Protein AF-A0A9D4CVC7-F1 (afdb_monomer)

Radius of gyration: 19.78 Å; Cα contacts (8 Å, |Δi|>4): 33; chains: 1; bounding box: 45×34×51 Å

Foldseek 3Di:
DVQDDPVDHNVRPDQQLHQDDDVVVVVVVVVVLCVVQVDDDDDPVNSVVSVVVVVVCVVVQVVCVVVVNDDDDDDPVSVVVRVVVNVVSVCVVVVVPPPPDD

Organism: Dreissena polymorpha (NCBI:txid45954)

Structure (mmCIF, N/CA/C/O backbone):
data_AF-A0A9D4CVC7-F1
#
_entry.id   AF-A0A9D4CVC7-F1
#
loop_
_atom_site.group_PDB
_atom_site.id
_atom_site.type_symbol
_atom_site.label_atom_id
_atom_site.label_alt_id
_atom_site.label_comp_id
_atom_site.label_asym_id
_atom_site.label_entity_id
_atom_site.label_seq_id
_atom_site.pdbx_PDB_ins_code
_atom_site.Cartn_x
_atom_site.Cartn_y
_atom_site.Cartn_z
_atom_site.occupancy
_atom_site.B_iso_or_equiv
_atom_site.auth_seq_id
_atom_site.auth_comp_id
_atom_site.auth_asym_id
_atom_site.auth_atom_id
_atom_site.pdbx_PDB_model_num
ATOM 1 N N . MET A 1 1 ? -12.671 -17.951 23.760 1.00 56.41 1 MET A N 1
ATOM 2 C CA . MET A 1 1 ? -12.839 -17.177 22.506 1.00 56.41 1 MET A CA 1
ATOM 3 C C . MET A 1 1 ? -11.524 -17.253 21.736 1.00 56.41 1 MET A C 1
ATOM 5 O O . MET A 1 1 ? -10.492 -17.015 22.338 1.00 56.41 1 MET A O 1
ATOM 9 N N . TRP A 1 2 ? -11.517 -17.645 20.459 1.00 73.00 2 TRP A N 1
ATOM 10 C CA . TRP A 1 2 ? -10.280 -17.953 19.708 1.00 73.00 2 TRP A CA 1
ATOM 11 C C . TRP A 1 2 ? -9.415 -16.722 19.356 1.00 73.00 2 TRP A C 1
ATOM 13 O O . TRP A 1 2 ? -8.228 -16.860 19.091 1.00 73.00 2 TRP A O 1
ATOM 23 N N . LEU A 1 3 ? -10.000 -15.517 19.384 1.00 73.81 3 LEU A N 1
ATOM 24 C CA . LEU A 1 3 ? -9.307 -14.246 19.118 1.00 73.81 3 LEU A CA 1
ATOM 25 C C . LEU A 1 3 ? -8.463 -13.739 20.299 1.00 73.81 3 LEU A C 1
ATOM 27 O O . LEU A 1 3 ? -7.570 -12.922 20.101 1.00 73.81 3 LEU A O 1
ATOM 31 N N . THR A 1 4 ? -8.737 -14.199 21.521 1.00 73.00 4 THR A N 1
ATOM 32 C CA . THR A 1 4 ? -8.011 -13.796 22.732 1.00 73.00 4 THR A CA 1
ATOM 33 C C . THR A 1 4 ? -6.944 -14.843 23.046 1.00 73.00 4 THR A C 1
ATOM 35 O O . THR A 1 4 ? -7.195 -15.772 23.811 1.00 73.00 4 THR A O 1
ATOM 38 N N . ASN A 1 5 ? -5.777 -14.724 22.412 1.00 72.19 5 ASN A N 1
ATOM 39 C CA . ASN A 1 5 ? -4.609 -15.564 22.678 1.00 72.19 5 ASN A CA 1
ATOM 40 C C . ASN A 1 5 ? -3.554 -14.742 23.439 1.00 72.19 5 ASN A C 1
ATOM 42 O O . ASN A 1 5 ? -3.277 -13.605 23.069 1.00 72.19 5 ASN A O 1
ATOM 46 N N . ASN A 1 6 ? -2.980 -15.314 24.500 1.00 74.94 6 ASN A N 1
ATOM 47 C CA . ASN A 1 6 ? -1.944 -14.668 25.311 1.00 74.94 6 ASN A CA 1
ATOM 48 C C . ASN A 1 6 ? -0.538 -14.751 24.680 1.00 74.94 6 ASN A C 1
ATOM 50 O O . ASN A 1 6 ? 0.364 -14.019 25.067 1.00 74.94 6 ASN A O 1
ATOM 54 N N . VAL A 1 7 ? -0.342 -15.650 23.713 1.00 83.56 7 VAL A N 1
ATOM 55 C CA . VAL A 1 7 ? 0.942 -15.884 23.037 1.00 83.56 7 VAL A CA 1
ATOM 56 C C . VAL A 1 7 ? 1.123 -14.945 21.844 1.00 83.56 7 VAL A C 1
ATOM 58 O O . VAL A 1 7 ? 2.201 -14.387 21.654 1.00 83.56 7 VAL A O 1
ATOM 61 N N . TRP A 1 8 ? 0.070 -14.729 21.048 1.00 82.31 8 TRP A N 1
ATOM 62 C CA . TRP A 1 8 ? 0.116 -13.834 19.890 1.00 82.31 8 TRP A CA 1
ATOM 63 C C . TRP A 1 8 ? -1.039 -12.840 19.904 1.00 82.31 8 TRP A C 1
ATOM 65 O O . TRP A 1 8 ? -2.205 -13.214 19.745 1.00 82.31 8 TRP A O 1
ATOM 75 N N . ALA A 1 9 ? -0.695 -11.556 20.013 1.00 84.19 9 ALA A N 1
ATOM 76 C CA . ALA A 1 9 ? -1.644 -10.470 19.831 1.00 84.19 9 ALA A CA 1
ATOM 77 C C . ALA A 1 9 ? -2.277 -10.529 18.430 1.00 84.19 9 ALA A C 1
ATOM 79 O O . ALA A 1 9 ? -1.650 -10.958 17.461 1.00 84.19 9 ALA A O 1
ATOM 80 N N . VAL A 1 10 ? -3.527 -10.075 18.312 1.00 85.81 10 VAL A N 1
ATOM 81 C CA . VAL A 1 10 ? -4.303 -10.102 17.054 1.00 85.81 10 VAL A CA 1
ATOM 82 C C . VAL A 1 10 ? -3.596 -9.368 15.912 1.00 85.81 10 VAL A C 1
ATOM 84 O O . VAL A 1 10 ? -3.715 -9.750 14.751 1.00 85.81 10 VAL A O 1
ATOM 87 N N . GLU A 1 11 ? -2.805 -8.351 16.229 1.00 85.56 11 GLU A N 1
ATOM 88 C CA . GLU A 1 11 ? -1.969 -7.616 15.277 1.00 85.56 11 GLU A CA 1
ATOM 89 C C . GLU A 1 11 ? -0.834 -8.432 14.646 1.00 85.56 11 GLU A C 1
ATOM 91 O O . GLU A 1 11 ? -0.372 -8.077 13.564 1.00 85.56 11 GLU A O 1
ATOM 96 N N . ASN A 1 12 ? -0.424 -9.541 15.268 1.00 86.19 12 ASN A N 1
ATOM 97 C CA . ASN A 1 12 ? 0.686 -10.363 14.783 1.00 86.19 12 ASN A CA 1
ATOM 98 C C . ASN A 1 12 ? 0.269 -11.335 13.676 1.00 86.19 12 ASN A C 1
ATOM 100 O O . ASN A 1 12 ? 1.087 -11.698 12.837 1.00 86.19 12 ASN A O 1
ATOM 104 N N . TRP A 1 13 ? -0.991 -11.771 13.668 1.00 86.44 13 TRP A N 1
ATOM 105 C CA . TRP A 1 13 ? -1.481 -12.804 12.747 1.00 86.44 13 TRP A CA 1
ATOM 106 C C . TRP A 1 13 ? -2.665 -12.343 11.891 1.00 86.44 13 TRP A C 1
ATOM 108 O O . TRP A 1 13 ? -3.178 -13.106 11.075 1.00 86.44 13 TRP A O 1
ATOM 118 N N . SER A 1 14 ? -3.097 -11.088 12.038 1.00 88.12 14 SER A N 1
ATOM 119 C CA . SER A 1 14 ? -4.196 -10.519 11.260 1.00 88.12 14 SER A CA 1
ATOM 120 C C . SER A 1 14 ? -3.890 -9.109 10.750 1.00 88.12 14 SER A C 1
ATOM 122 O O . SER A 1 14 ? -2.928 -8.454 11.141 1.00 88.12 14 SER A O 1
ATOM 124 N N . VAL A 1 15 ? -4.762 -8.603 9.880 1.00 87.62 15 VAL A N 1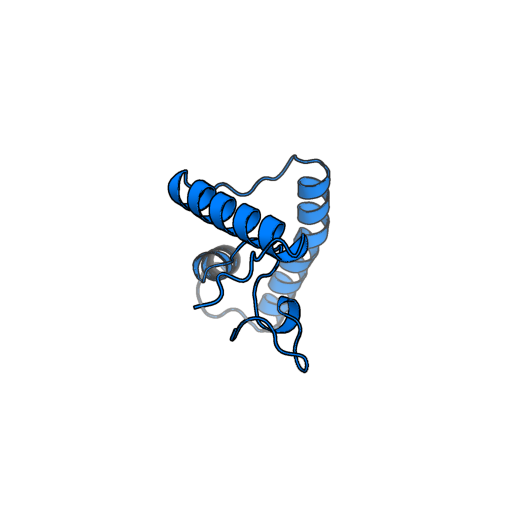
ATOM 125 C CA . VAL A 1 15 ? -4.733 -7.227 9.352 1.00 87.62 15 VAL A CA 1
ATOM 126 C C . VAL A 1 15 ? -5.390 -6.224 10.311 1.00 87.62 15 VAL A C 1
ATOM 128 O O . VAL A 1 15 ? -6.157 -5.352 9.895 1.00 87.62 15 VAL A O 1
ATOM 131 N N . TYR A 1 16 ? -5.114 -6.353 11.609 1.00 89.00 16 TYR A N 1
ATOM 132 C CA . TYR A 1 16 ? -5.655 -5.470 12.641 1.00 89.00 16 TYR A CA 1
ATOM 133 C C . TYR A 1 16 ? -5.343 -4.000 12.337 1.00 89.00 16 TYR A C 1
ATOM 135 O O . TYR A 1 16 ? -4.191 -3.640 12.093 1.00 89.00 16 TYR A O 1
ATOM 143 N N . GLY A 1 17 ? -6.380 -3.156 12.308 1.00 86.19 17 GLY A N 1
ATOM 144 C CA . GLY A 1 17 ? -6.247 -1.715 12.056 1.00 86.19 17 GLY A CA 1
ATOM 145 C C . GLY A 1 17 ? -5.675 -1.343 10.679 1.00 86.19 17 GLY A C 1
ATOM 146 O O . GLY A 1 17 ? -5.312 -0.189 10.454 1.00 86.19 17 GLY A O 1
ATOM 147 N N . ARG A 1 18 ? -5.568 -2.299 9.747 1.00 88.06 18 ARG A N 1
ATOM 148 C CA . ARG A 1 18 ? -4.969 -2.103 8.422 1.00 88.06 18 ARG A CA 1
ATOM 149 C C . ARG A 1 18 ? -5.979 -2.406 7.322 1.00 88.06 18 ARG A C 1
ATOM 151 O O . ARG A 1 18 ? -6.838 -3.273 7.451 1.00 88.06 18 ARG A O 1
ATOM 158 N N . SER A 1 19 ? -5.839 -1.700 6.203 1.00 85.25 19 SER A N 1
ATOM 159 C CA . SER A 1 19 ? -6.617 -1.982 4.995 1.00 85.25 19 SER A CA 1
ATOM 160 C C . SER A 1 19 ? -6.225 -3.342 4.416 1.00 85.25 19 SER A C 1
ATOM 162 O O . SER A 1 19 ? -5.033 -3.643 4.292 1.00 85.25 19 SER A O 1
ATOM 164 N N . VAL A 1 20 ? -7.216 -4.156 4.044 1.00 87.19 20 VAL A N 1
ATOM 165 C CA . VAL A 1 20 ? -6.962 -5.477 3.443 1.00 87.19 20 VAL A CA 1
ATOM 166 C C . VAL A 1 20 ? -6.345 -5.286 2.062 1.00 87.19 20 VAL A C 1
ATOM 168 O O . VAL A 1 20 ? -6.886 -4.574 1.212 1.00 87.19 20 VAL A O 1
ATOM 171 N N . ARG A 1 21 ? -5.219 -5.957 1.836 1.00 84.56 21 ARG A N 1
ATOM 172 C CA . ARG A 1 21 ? -4.601 -6.075 0.517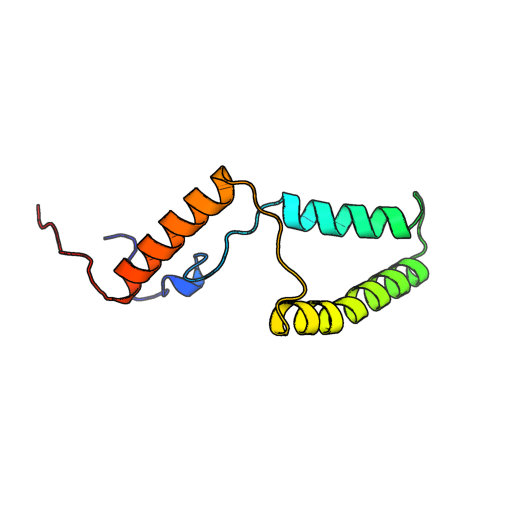 1.00 84.56 21 ARG A CA 1
ATOM 173 C C . ARG A 1 21 ? -5.035 -7.382 -0.130 1.00 84.56 21 ARG A C 1
ATOM 175 O O . ARG A 1 21 ? -5.215 -8.385 0.554 1.00 84.56 21 ARG A O 1
ATOM 182 N N . THR A 1 22 ? -5.216 -7.349 -1.440 1.00 85.94 22 THR A N 1
ATOM 183 C CA . THR A 1 22 ? -5.568 -8.531 -2.245 1.00 85.94 22 THR A CA 1
ATOM 184 C C . THR A 1 22 ? -4.454 -8.823 -3.239 1.00 85.94 22 THR A C 1
ATOM 186 O O . THR A 1 22 ? -3.623 -7.949 -3.486 1.00 85.94 22 THR A O 1
ATOM 189 N N . ASN A 1 23 ? -4.453 -10.011 -3.849 1.00 88.94 23 ASN A N 1
ATOM 190 C CA . ASN A 1 23 ? -3.480 -10.358 -4.890 1.00 88.94 23 ASN A CA 1
ATOM 191 C C . ASN A 1 23 ? -3.431 -9.305 -6.019 1.00 88.94 23 ASN A C 1
ATOM 193 O O . ASN A 1 23 ? -2.359 -8.920 -6.470 1.00 88.94 23 ASN A O 1
ATOM 197 N N . ASN A 1 24 ? -4.581 -8.716 -6.359 1.00 86.38 24 ASN A N 1
ATOM 198 C CA . ASN A 1 24 ? -4.697 -7.660 -7.368 1.00 86.38 24 ASN A CA 1
ATOM 199 C C . ASN A 1 24 ? -3.789 -6.441 -7.104 1.00 86.38 24 ASN A C 1
ATOM 201 O O . ASN A 1 24 ? -3.404 -5.747 -8.042 1.00 86.38 24 ASN A O 1
ATOM 205 N N . ASP A 1 25 ? -3.453 -6.147 -5.841 1.00 84.81 25 ASP A N 1
ATOM 206 C CA . ASP A 1 25 ? -2.529 -5.058 -5.499 1.00 84.81 25 ASP A CA 1
ATOM 207 C C . ASP A 1 25 ? -1.089 -5.388 -5.942 1.00 84.81 25 ASP A C 1
ATOM 209 O O . ASP A 1 25 ? -0.384 -4.524 -6.469 1.00 84.81 25 ASP A O 1
ATOM 213 N N . VAL A 1 26 ? -0.675 -6.649 -5.77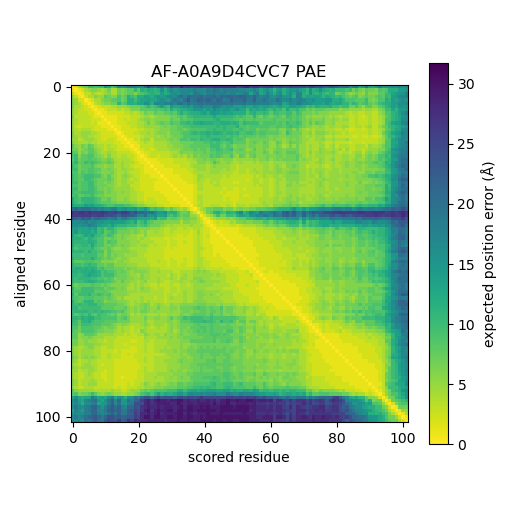9 1.00 87.62 26 VAL A N 1
ATOM 214 C CA . VAL A 1 26 ? 0.632 -7.165 -6.218 1.00 87.62 26 VAL A CA 1
ATOM 215 C C . VAL A 1 26 ? 0.663 -7.314 -7.736 1.00 87.62 26 VAL A C 1
ATOM 217 O O . VAL A 1 26 ? 1.609 -6.857 -8.377 1.00 87.62 26 VAL A O 1
ATOM 220 N N . GLU A 1 27 ? -0.396 -7.865 -8.330 1.00 90.19 27 GLU A N 1
ATOM 221 C CA . GLU A 1 27 ? -0.534 -7.975 -9.785 1.00 90.19 27 GLU A CA 1
ATOM 222 C C . GLU A 1 27 ? -0.489 -6.602 -10.463 1.00 90.19 27 GLU A C 1
ATOM 224 O O . GLU A 1 27 ? 0.158 -6.441 -11.495 1.00 90.19 27 GLU A O 1
ATOM 229 N N . GLY A 1 28 ? -1.118 -5.580 -9.875 1.00 88.75 28 GLY A N 1
ATOM 230 C CA . GLY A 1 28 ? -1.071 -4.213 -10.393 1.00 88.75 28 GLY A CA 1
ATOM 231 C C . GLY A 1 28 ? 0.341 -3.615 -10.399 1.00 88.75 28 GLY A C 1
ATOM 232 O O . GLY A 1 28 ? 0.725 -2.950 -11.365 1.00 88.75 28 GLY A O 1
ATOM 233 N N . TRP A 1 29 ? 1.131 -3.856 -9.347 1.00 87.88 29 TRP A N 1
ATOM 234 C CA . TRP A 1 29 ? 2.553 -3.487 -9.311 1.00 87.88 29 TRP A CA 1
ATOM 235 C C . TRP A 1 29 ? 3.357 -4.255 -10.367 1.00 87.88 29 TRP A C 1
ATOM 237 O O . TRP A 1 29 ? 4.046 -3.637 -11.181 1.00 87.88 29 TRP A O 1
ATOM 247 N N . HIS A 1 30 ? 3.186 -5.574 -10.427 1.00 89.19 30 HIS A N 1
ATOM 248 C CA . HIS A 1 30 ? 3.879 -6.444 -11.373 1.00 89.19 30 HIS A CA 1
ATOM 249 C C . HIS A 1 30 ? 3.579 -6.071 -12.834 1.00 89.19 30 HIS A C 1
ATOM 251 O O . HIS A 1 30 ? 4.493 -5.929 -13.644 1.00 89.19 30 HIS A O 1
ATOM 257 N N . ASN A 1 31 ? 2.315 -5.811 -13.171 1.00 89.50 31 ASN A N 1
ATOM 258 C CA . ASN A 1 31 ? 1.903 -5.391 -14.511 1.00 89.50 31 ASN A CA 1
ATOM 259 C C . ASN A 1 31 ? 2.541 -4.061 -14.925 1.00 89.50 31 ASN A C 1
ATOM 261 O O . ASN A 1 31 ? 2.943 -3.889 -16.078 1.00 89.50 31 ASN A O 1
ATOM 265 N N . ARG A 1 32 ? 2.663 -3.113 -13.990 1.00 88.69 32 ARG A N 1
ATOM 266 C CA . ARG A 1 32 ? 3.316 -1.825 -14.246 1.00 88.69 32 ARG A CA 1
ATOM 267 C C . ARG A 1 32 ? 4.817 -1.999 -14.494 1.00 88.69 32 ARG A C 1
ATOM 269 O O . ARG A 1 32 ? 5.335 -1.393 -15.432 1.00 88.69 32 ARG A O 1
ATOM 276 N N . LEU A 1 33 ? 5.484 -2.855 -13.718 1.00 88.94 33 LEU A N 1
ATOM 277 C CA . LEU A 1 33 ? 6.890 -3.210 -13.925 1.00 88.94 33 LEU A CA 1
ATOM 278 C C . LEU A 1 33 ? 7.095 -3.888 -15.289 1.00 88.94 33 LEU A C 1
ATOM 280 O O . LEU A 1 33 ? 7.932 -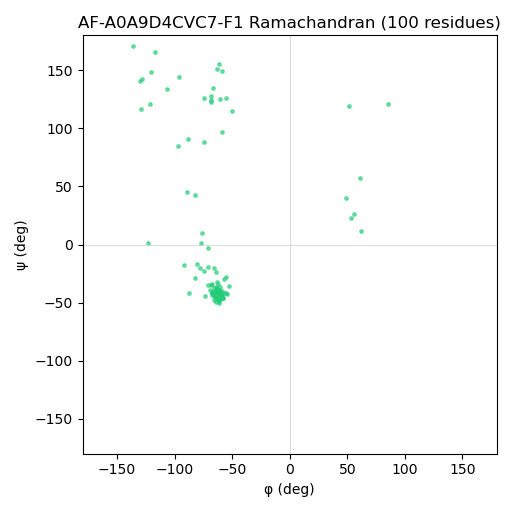3.449 -16.075 1.00 88.94 33 LEU A O 1
ATOM 284 N N . ASN A 1 34 ? 6.259 -4.870 -15.631 1.00 89.12 34 ASN A N 1
ATOM 285 C CA . ASN A 1 34 ? 6.309 -5.568 -16.919 1.00 89.12 34 ASN A CA 1
ATOM 286 C C . ASN A 1 34 ? 6.085 -4.637 -18.115 1.00 89.12 34 ASN A C 1
ATOM 288 O O . ASN A 1 34 ? 6.724 -4.797 -19.157 1.00 89.12 34 ASN A O 1
ATOM 292 N N . ARG A 1 35 ? 5.212 -3.633 -17.971 1.00 88.56 35 ARG A N 1
ATOM 293 C CA . ARG A 1 35 ? 5.010 -2.604 -19.000 1.00 88.56 35 ARG A CA 1
ATOM 294 C C . ARG A 1 35 ? 6.271 -1.765 -19.218 1.00 88.56 35 ARG A C 1
ATOM 296 O O . ARG A 1 35 ? 6.582 -1.444 -20.362 1.00 88.56 35 ARG A O 1
ATOM 303 N N . ARG A 1 36 ? 7.000 -1.424 -18.149 1.00 87.88 36 ARG A N 1
ATOM 304 C CA . ARG A 1 36 ? 8.281 -0.695 -18.235 1.00 87.88 36 ARG A CA 1
ATOM 305 C C . ARG A 1 36 ? 9.403 -1.558 -18.807 1.00 87.88 36 ARG A C 1
ATOM 307 O O . ARG A 1 36 ? 10.209 -1.055 -19.578 1.00 87.88 36 ARG A O 1
ATOM 314 N N . ALA A 1 37 ? 9.397 -2.852 -18.503 1.00 88.75 37 ALA A N 1
ATOM 315 C CA . ALA A 1 37 ? 10.352 -3.831 -19.014 1.00 88.75 37 ALA A CA 1
ATOM 316 C C . ALA A 1 37 ? 10.178 -4.169 -20.513 1.00 88.75 37 ALA A C 1
ATOM 318 O O . ALA A 1 37 ? 10.962 -4.946 -21.044 1.00 88.75 37 ALA A O 1
ATOM 319 N N . LYS A 1 38 ? 9.166 -3.609 -21.202 1.00 80.19 38 LYS A N 1
ATOM 320 C CA . LYS A 1 38 ? 8.923 -3.743 -22.657 1.00 80.19 38 LYS A CA 1
ATOM 321 C C . LYS A 1 38 ? 8.960 -5.190 -23.210 1.00 80.19 38 LYS A C 1
ATOM 323 O O . LYS A 1 38 ? 9.394 -5.387 -24.334 1.00 80.19 38 LYS A O 1
ATOM 328 N N . LYS A 1 39 ? 8.404 -6.154 -22.457 1.00 73.88 39 LYS A N 1
ATOM 329 C CA . LYS A 1 39 ? 8.229 -7.599 -22.768 1.00 73.88 39 LYS A CA 1
ATOM 330 C C . LYS A 1 39 ? 9.488 -8.371 -23.236 1.00 73.88 39 LYS A C 1
ATOM 332 O O . LYS A 1 39 ? 9.960 -8.190 -24.346 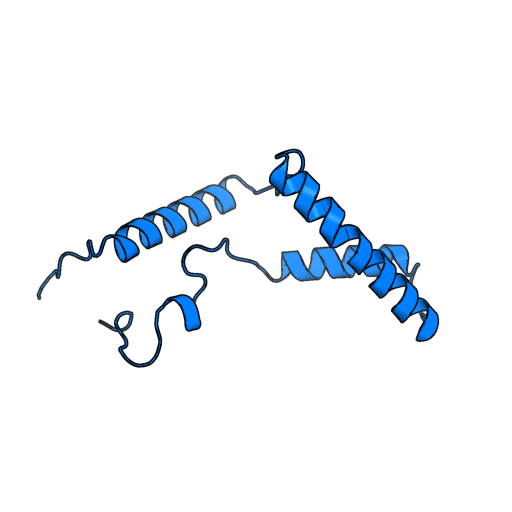1.00 73.88 39 LYS A O 1
ATOM 337 N N . GLY A 1 40 ? 9.845 -9.393 -22.444 1.00 71.62 40 GLY A N 1
ATOM 338 C CA . GLY A 1 40 ? 10.632 -10.576 -22.835 1.00 71.62 40 GLY A CA 1
ATOM 339 C C . GLY A 1 40 ? 12.157 -10.416 -22.789 1.00 71.62 40 GLY A C 1
ATOM 340 O O . GLY A 1 40 ? 12.707 -9.594 -23.503 1.00 71.62 40 GLY A O 1
ATOM 341 N N . ASN A 1 41 ? 12.833 -11.256 -21.989 1.00 75.12 41 ASN A N 1
ATOM 342 C CA . ASN A 1 41 ? 14.300 -11.339 -21.852 1.00 75.12 41 ASN A CA 1
ATOM 343 C C . ASN A 1 41 ? 15.000 -10.061 -21.352 1.00 75.12 41 ASN A C 1
ATOM 345 O O . ASN A 1 41 ? 15.922 -9.526 -21.966 1.00 75.12 41 ASN A O 1
ATOM 349 N N . LEU A 1 42 ? 14.586 -9.592 -20.174 1.00 84.38 42 LEU A N 1
ATOM 350 C CA . LEU A 1 42 ? 15.280 -8.510 -19.486 1.00 84.38 42 LEU A CA 1
ATOM 351 C C . LEU A 1 42 ? 16.595 -9.027 -18.878 1.00 84.38 42 LEU A C 1
ATOM 353 O O . LEU A 1 42 ? 16.580 -9.989 -18.109 1.00 84.38 42 LEU A O 1
ATOM 357 N N . SER A 1 43 ? 17.724 -8.384 -19.190 1.00 89.88 43 SER A N 1
ATOM 358 C CA . SER A 1 43 ? 18.991 -8.714 -18.529 1.00 89.88 43 SER A CA 1
ATOM 359 C C . SER A 1 43 ? 18.911 -8.412 -17.030 1.00 89.88 43 SER A C 1
ATOM 361 O O . SER A 1 43 ? 18.197 -7.502 -16.600 1.00 89.88 43 SER A O 1
ATOM 363 N N . PHE A 1 44 ? 19.669 -9.154 -16.222 1.00 90.12 44 PHE A N 1
ATOM 364 C CA . PHE A 1 44 ? 19.661 -8.991 -14.767 1.00 90.12 44 PHE A CA 1
ATOM 365 C C . PHE A 1 44 ? 20.003 -7.558 -14.324 1.00 90.12 44 PHE A C 1
ATOM 367 O O . PHE A 1 44 ? 19.326 -6.994 -13.468 1.00 90.12 44 PHE A O 1
ATOM 374 N N . TYR A 1 45 ? 20.997 -6.926 -14.955 1.00 93.19 45 TYR A N 1
ATOM 375 C CA . TYR A 1 45 ? 21.367 -5.542 -14.648 1.00 93.19 45 TYR A CA 1
ATOM 376 C C . TYR A 1 45 ? 20.247 -4.554 -14.974 1.00 93.19 45 TYR A C 1
ATOM 378 O O . TYR A 1 45 ? 19.965 -3.662 -14.179 1.00 93.19 45 TYR A O 1
ATOM 386 N N . LEU A 1 46 ? 19.554 -4.751 -16.097 1.00 90.75 46 LEU A N 1
ATOM 387 C CA . LEU A 1 46 ? 18.426 -3.906 -16.470 1.00 90.75 46 LEU A CA 1
ATOM 388 C C . LEU A 1 46 ? 17.232 -4.109 -15.522 1.00 90.75 46 LEU A C 1
ATOM 390 O O . LEU A 1 46 ? 16.544 -3.145 -15.187 1.00 90.75 46 LEU A O 1
ATOM 394 N N . LEU A 1 47 ? 17.022 -5.335 -15.027 1.00 90.50 47 LEU A N 1
ATOM 395 C CA . LEU A 1 47 ? 16.043 -5.617 -13.974 1.00 90.50 47 LEU A CA 1
ATOM 396 C C . LEU A 1 47 ? 16.365 -4.858 -12.685 1.00 90.50 47 LEU A C 1
ATOM 398 O O . LEU A 1 47 ? 15.472 -4.223 -12.126 1.00 90.50 47 LEU A O 1
ATOM 402 N N . ILE A 1 48 ? 17.623 -4.884 -12.231 1.00 93.12 48 ILE A N 1
ATOM 403 C CA . ILE A 1 48 ? 18.054 -4.147 -11.034 1.00 93.12 48 ILE A CA 1
ATOM 404 C C . ILE A 1 48 ? 17.779 -2.653 -11.199 1.00 93.12 48 ILE A C 1
ATOM 406 O O . ILE A 1 48 ? 17.219 -2.038 -10.292 1.00 93.12 48 ILE A O 1
ATOM 410 N N . THR A 1 49 ? 18.124 -2.071 -12.348 1.00 93.12 49 THR A N 1
ATOM 411 C CA . THR A 1 49 ? 17.869 -0.650 -12.613 1.00 93.12 49 THR A CA 1
ATOM 412 C C . THR A 1 49 ? 16.377 -0.327 -12.541 1.00 93.12 49 THR A C 1
ATOM 414 O O . THR A 1 49 ? 15.995 0.613 -11.847 1.00 93.12 49 THR A O 1
ATOM 417 N N . LEU A 1 50 ? 15.516 -1.139 -13.166 1.00 92.12 50 LEU A N 1
ATOM 418 C CA . LEU A 1 50 ? 14.064 -0.932 -13.111 1.00 92.12 50 LEU A CA 1
ATOM 419 C C . LEU A 1 50 ? 13.500 -1.058 -11.691 1.00 92.12 50 LEU A C 1
ATOM 421 O O . LEU A 1 50 ? 12.624 -0.280 -11.315 1.00 92.12 50 LEU A O 1
ATOM 425 N N . LEU A 1 51 ? 13.985 -2.021 -10.904 1.00 92.25 51 LEU A N 1
ATOM 426 C CA . LEU A 1 51 ? 13.578 -2.186 -9.507 1.00 92.25 51 LEU A CA 1
ATOM 427 C C . LEU A 1 51 ? 14.034 -1.006 -8.645 1.00 92.25 51 LEU A C 1
ATOM 429 O O . LEU A 1 51 ? 13.275 -0.536 -7.799 1.00 92.25 51 LEU A O 1
ATOM 433 N N . PHE A 1 52 ? 15.247 -0.505 -8.875 1.00 93.81 52 PHE A N 1
ATOM 434 C CA . PHE A 1 52 ? 15.767 0.668 -8.181 1.00 93.81 52 PHE A CA 1
ATOM 435 C C . PHE A 1 52 ? 14.951 1.922 -8.501 1.00 93.81 52 PHE A C 1
ATOM 437 O O . PHE A 1 52 ? 14.573 2.659 -7.590 1.00 93.81 52 PHE A O 1
ATOM 444 N N . ASP A 1 53 ? 14.613 2.141 -9.770 1.00 91.69 53 ASP A N 1
ATOM 445 C CA . ASP A 1 53 ? 13.766 3.265 -10.168 1.00 91.69 53 ASP A CA 1
ATOM 446 C C . ASP A 1 53 ? 12.341 3.132 -9.616 1.00 91.69 53 ASP A C 1
ATOM 448 O O . ASP A 1 53 ? 11.771 4.113 -9.147 1.00 91.69 53 ASP A O 1
ATOM 452 N N . GLU A 1 54 ? 11.779 1.922 -9.565 1.00 91.31 54 GLU A N 1
ATOM 453 C CA . GLU A 1 54 ? 10.489 1.687 -8.906 1.00 91.31 54 GLU A CA 1
ATOM 454 C C . GLU A 1 54 ? 10.548 1.986 -7.397 1.00 91.31 54 GLU A C 1
ATOM 456 O O . GLU A 1 54 ? 9.602 2.547 -6.842 1.00 91.31 54 GLU A O 1
ATOM 461 N N . ALA A 1 55 ? 11.659 1.670 -6.726 1.00 92.06 55 ALA A N 1
ATOM 462 C CA . ALA A 1 55 ? 11.848 1.977 -5.309 1.00 92.06 55 ALA A CA 1
ATOM 463 C C . ALA A 1 55 ? 11.948 3.491 -5.039 1.00 92.06 55 ALA A C 1
ATOM 465 O O . ALA A 1 55 ? 11.436 3.963 -4.021 1.00 92.06 55 ALA A O 1
ATOM 466 N N . LYS A 1 56 ? 12.535 4.272 -5.959 1.00 92.38 56 LYS A N 1
ATOM 467 C CA . LYS A 1 56 ? 12.600 5.746 -5.862 1.00 92.38 56 LYS A CA 1
ATOM 468 C C . LYS A 1 56 ? 11.231 6.423 -5.917 1.00 92.38 56 LYS A C 1
ATOM 470 O O . LYS A 1 56 ? 11.079 7.526 -5.395 1.00 92.38 56 LYS A O 1
ATOM 475 N N . GLU A 1 57 ? 10.231 5.775 -6.504 1.00 88.12 57 GLU A N 1
ATOM 476 C CA . GLU A 1 57 ? 8.866 6.307 -6.554 1.00 88.12 57 GLU A CA 1
ATOM 477 C C . GLU A 1 57 ? 8.142 6.192 -5.202 1.00 88.12 57 GLU A C 1
ATOM 479 O O . GLU A 1 57 ? 7.210 6.951 -4.928 1.00 88.12 57 GLU A O 1
ATOM 484 N N . VAL A 1 58 ? 8.569 5.279 -4.319 1.00 90.81 58 VAL A N 1
ATOM 485 C CA . VAL A 1 58 ? 7.904 5.035 -3.026 1.00 90.81 58 VAL A CA 1
ATOM 486 C C . VAL A 1 58 ? 7.908 6.280 -2.124 1.00 90.81 58 VAL A C 1
ATOM 488 O O . VAL A 1 58 ? 6.831 6.652 -1.652 1.00 90.81 58 VAL A O 1
ATOM 491 N N . PRO A 1 59 ? 9.035 6.990 -1.904 1.00 94.50 59 PRO A N 1
ATOM 492 C CA . PRO A 1 59 ? 9.037 8.244 -1.148 1.00 94.50 59 PRO A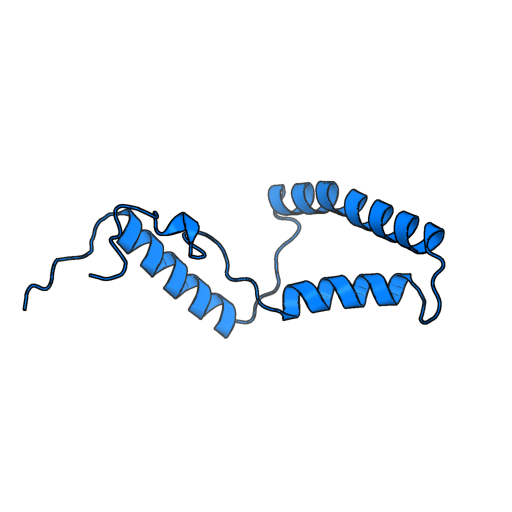 CA 1
ATOM 493 C C . PRO A 1 59 ? 8.074 9.299 -1.704 1.00 94.50 59 PRO A C 1
ATOM 495 O O . PRO A 1 59 ? 7.360 9.949 -0.934 1.00 94.50 59 PRO A O 1
ATOM 498 N N . MET A 1 60 ? 8.012 9.447 -3.031 1.00 92.75 60 MET A N 1
ATOM 499 C CA . MET A 1 60 ? 7.111 10.400 -3.678 1.00 92.75 60 MET A CA 1
ATOM 500 C C . MET A 1 60 ? 5.646 10.006 -3.464 1.00 92.75 60 MET A C 1
ATOM 502 O O . MET A 1 60 ? 4.832 10.840 -3.067 1.00 92.75 60 MET A O 1
ATOM 506 N N . GLN A 1 61 ? 5.303 8.726 -3.625 1.00 90.50 61 GLN A N 1
ATOM 507 C CA . GLN A 1 61 ? 3.958 8.214 -3.338 1.00 90.50 61 GLN A CA 1
ATOM 508 C C . GLN A 1 61 ? 3.571 8.416 -1.867 1.00 90.50 61 GLN A C 1
ATOM 510 O O . GLN A 1 61 ? 2.466 8.880 -1.585 1.00 90.50 61 GLN A O 1
ATOM 515 N N . CYS A 1 62 ? 4.480 8.142 -0.928 1.00 92.75 62 CYS A N 1
ATOM 516 C CA . CYS A 1 62 ? 4.274 8.403 0.498 1.00 92.75 62 CYS A CA 1
ATOM 517 C C . CYS A 1 62 ? 3.994 9.888 0.768 1.00 92.75 62 CYS A C 1
ATOM 519 O O . CYS A 1 62 ? 3.061 10.214 1.509 1.00 92.75 62 CYS A O 1
ATOM 521 N N . LYS A 1 63 ? 4.752 10.793 0.135 1.00 95.38 63 LYS A N 1
ATOM 522 C CA . LYS A 1 63 ? 4.525 12.241 0.223 1.00 95.38 63 LYS A CA 1
ATOM 523 C C . LYS A 1 63 ? 3.148 12.627 -0.320 1.00 95.38 63 LYS A C 1
ATOM 525 O O . LYS A 1 63 ? 2.407 13.330 0.362 1.00 95.38 63 LYS A O 1
ATOM 530 N N . LEU A 1 64 ? 2.761 12.119 -1.489 1.00 94.88 64 LEU A N 1
ATOM 531 C CA . LEU A 1 64 ? 1.449 12.399 -2.081 1.00 94.88 64 LEU A CA 1
ATOM 532 C C . LEU A 1 64 ? 0.288 11.860 -1.233 1.00 94.88 64 LEU A C 1
ATOM 534 O O . LEU A 1 64 ? -0.748 12.517 -1.134 1.00 94.88 64 LEU A O 1
ATOM 538 N N . ILE A 1 65 ? 0.447 10.696 -0.594 1.00 92.75 65 ILE A N 1
ATOM 539 C CA . ILE A 1 65 ? -0.543 10.152 0.349 1.00 92.75 65 ILE A CA 1
ATOM 540 C C . ILE A 1 65 ? -0.657 11.060 1.578 1.00 92.75 65 ILE A C 1
ATOM 542 O O . ILE A 1 65 ? -1.769 11.397 1.986 1.00 92.75 65 ILE A O 1
ATOM 546 N N . ARG A 1 66 ?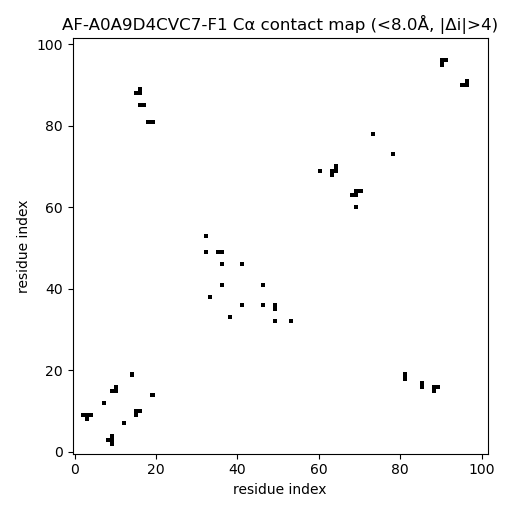 0.477 11.499 2.143 1.00 93.31 66 ARG A N 1
ATOM 547 C CA . ARG A 1 66 ? 0.508 12.430 3.282 1.00 93.31 66 ARG A CA 1
ATOM 548 C C . ARG A 1 66 ? -0.183 13.754 2.951 1.00 93.31 66 ARG A C 1
ATOM 550 O O . ARG A 1 66 ? -0.945 14.261 3.767 1.00 93.31 66 ARG A O 1
ATOM 557 N N . GLU A 1 67 ? 0.043 14.280 1.752 1.00 96.38 67 GLU A N 1
ATOM 558 C CA . GLU A 1 67 ? -0.593 15.504 1.248 1.00 96.38 67 GLU A CA 1
ATOM 559 C C . GLU A 1 67 ? -2.048 15.294 0.788 1.00 96.38 67 GLU A C 1
ATOM 561 O O . GLU A 1 67 ? -2.679 16.241 0.326 1.00 96.38 67 GLU A O 1
ATOM 566 N N . LYS A 1 68 ? -2.597 14.074 0.905 1.00 91.44 68 LYS A N 1
ATOM 567 C CA . LYS A 1 68 ? -3.941 13.697 0.424 1.00 91.44 68 LYS A CA 1
ATOM 568 C C . LYS A 1 68 ? -4.155 13.973 -1.074 1.00 91.44 68 LYS A C 1
ATOM 570 O O . LYS A 1 68 ? -5.275 14.171 -1.528 1.00 91.44 68 LYS A O 1
ATOM 575 N N . LYS A 1 69 ? -3.073 13.972 -1.854 1.00 92.44 69 LYS A N 1
ATOM 576 C CA . LYS A 1 69 ? -3.086 14.127 -3.319 1.00 92.44 69 LYS A CA 1
ATOM 577 C C . LYS A 1 69 ? -3.161 12.789 -4.045 1.00 92.44 69 LYS A C 1
ATOM 579 O O . LYS A 1 69 ? -3.501 12.745 -5.222 1.00 92.44 69 LYS A O 1
ATOM 584 N N . LEU A 1 70 ? -2.850 11.696 -3.348 1.00 89.56 70 LEU A N 1
ATOM 585 C CA . LEU A 1 70 ? -2.958 10.339 -3.864 1.00 89.56 70 LEU A CA 1
ATOM 586 C C . LEU A 1 70 ? -3.896 9.518 -2.981 1.00 89.56 70 LEU A C 1
ATOM 588 O O . LEU A 1 70 ? -3.657 9.326 -1.788 1.00 89.56 70 LEU A O 1
ATOM 592 N N . HIS A 1 71 ? -4.957 9.000 -3.593 1.00 84.69 71 HIS A N 1
ATOM 593 C CA . HIS A 1 71 ? -5.928 8.138 -2.938 1.00 84.69 71 HIS A CA 1
ATOM 594 C C . HIS A 1 71 ? -6.131 6.857 -3.731 1.00 84.69 71 HIS A C 1
ATOM 596 O O . HIS A 1 71 ? -6.186 6.857 -4.960 1.00 84.69 71 HIS A O 1
ATOM 602 N N . ARG A 1 72 ? -6.294 5.748 -3.008 1.00 83.75 72 ARG A N 1
ATOM 603 C CA . ARG A 1 72 ? -6.677 4.483 -3.625 1.00 83.75 72 ARG A CA 1
ATOM 604 C C . ARG A 1 72 ? -8.109 4.594 -4.138 1.00 83.75 72 ARG A C 1
ATOM 606 O O . ARG A 1 72 ? -9.039 4.806 -3.357 1.00 83.75 72 ARG A O 1
ATOM 613 N N . HIS A 1 73 ? -8.293 4.361 -5.431 1.00 84.81 73 HIS A N 1
ATOM 614 C CA . HIS A 1 73 ? -9.619 4.122 -5.975 1.00 84.81 73 HIS A CA 1
ATOM 615 C C . HIS A 1 73 ? -10.136 2.769 -5.465 1.00 84.81 73 HIS A C 1
ATOM 617 O O . HIS A 1 73 ? -9.485 1.734 -5.616 1.00 84.81 73 HIS A O 1
ATOM 623 N N . GLN A 1 74 ? -11.302 2.775 -4.824 1.00 85.88 74 GLN A N 1
ATOM 624 C CA . GLN A 1 74 ? -11.961 1.571 -4.331 1.00 85.88 74 GLN A CA 1
ATOM 625 C C . GLN A 1 74 ? -13.410 1.565 -4.790 1.00 85.88 74 GLN A C 1
ATOM 627 O O . GLN A 1 74 ? -14.085 2.593 -4.745 1.00 85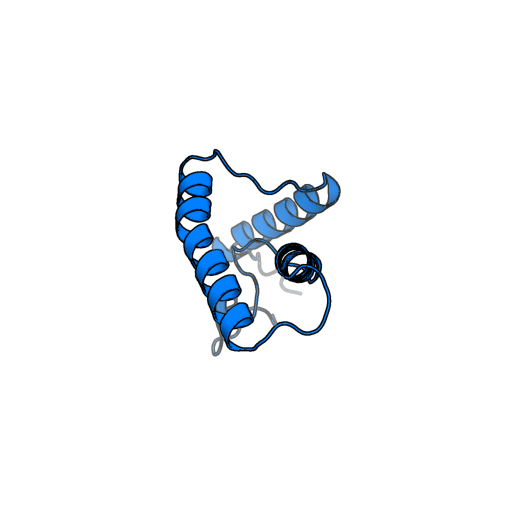.88 74 GLN A O 1
ATOM 632 N N . SER A 1 75 ? -13.902 0.386 -5.172 1.00 89.69 75 SER A N 1
ATOM 633 C CA . SER A 1 75 ? -15.322 0.210 -5.463 1.00 89.69 75 SER A CA 1
ATOM 634 C C . SER A 1 75 ? -16.174 0.505 -4.221 1.00 89.69 75 SER A C 1
ATOM 636 O O . SER A 1 75 ? -15.718 0.334 -3.084 1.00 89.69 75 SER A O 1
ATOM 638 N N . ARG A 1 76 ? -17.445 0.876 -4.426 1.00 91.56 76 ARG A N 1
ATOM 639 C CA . ARG A 1 76 ? -18.408 1.064 -3.325 1.00 91.56 76 ARG A CA 1
ATOM 640 C C . ARG A 1 76 ? -18.502 -0.178 -2.434 1.00 91.56 76 ARG A C 1
ATOM 642 O O . ARG A 1 76 ? -18.472 -0.053 -1.213 1.00 91.56 76 ARG A O 1
ATOM 649 N N . ARG A 1 77 ? -18.538 -1.375 -3.035 1.00 92.44 77 ARG A N 1
ATOM 650 C CA . ARG A 1 77 ? -18.614 -2.653 -2.307 1.00 92.44 77 ARG A CA 1
ATOM 651 C C . ARG A 1 77 ? -17.367 -2.897 -1.457 1.00 92.44 77 ARG A C 1
ATOM 653 O O . ARG A 1 77 ? -17.489 -3.242 -0.284 1.00 92.44 77 ARG A O 1
ATOM 660 N N . THR A 1 78 ? -16.176 -2.673 -2.017 1.00 89.50 78 THR A N 1
ATOM 661 C CA . THR A 1 78 ? -14.902 -2.813 -1.291 1.00 89.50 78 THR A CA 1
ATOM 662 C C . THR A 1 78 ? -14.830 -1.828 -0.130 1.00 89.50 78 THR A C 1
ATOM 664 O O . THR A 1 78 ? -14.521 -2.235 0.987 1.00 89.50 78 THR A O 1
ATOM 667 N N . ARG A 1 79 ? -15.183 -0.557 -0.366 1.00 90.31 79 ARG A N 1
ATOM 668 C CA . ARG A 1 79 ? -15.198 0.483 0.669 1.00 90.31 79 ARG A CA 1
ATOM 669 C C . ARG A 1 79 ? -16.175 0.141 1.797 1.00 90.31 7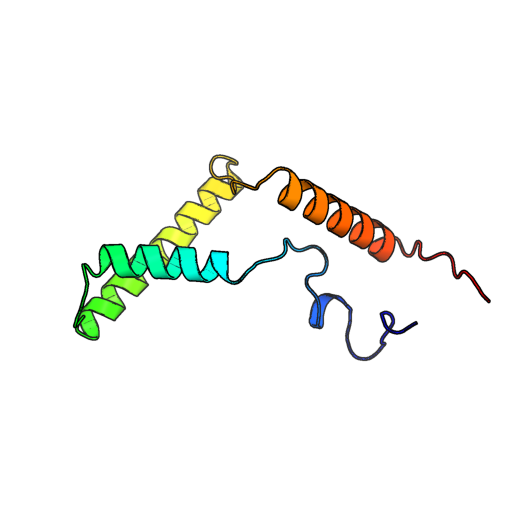9 ARG A C 1
ATOM 671 O O . ARG A 1 79 ? -15.817 0.278 2.961 1.00 90.31 79 ARG A O 1
ATOM 678 N N . ALA A 1 80 ? -17.369 -0.360 1.473 1.00 93.25 80 ALA A N 1
ATOM 679 C CA . ALA A 1 80 ? -18.356 -0.776 2.471 1.00 93.25 80 ALA A CA 1
ATOM 680 C C . ALA A 1 80 ? -17.863 -1.954 3.328 1.00 93.25 80 ALA A C 1
ATOM 682 O O . ALA A 1 80 ? -18.029 -1.956 4.547 1.00 93.25 80 ALA A O 1
ATOM 683 N N . THR A 1 81 ? -17.227 -2.958 2.720 1.00 91.88 81 THR A N 1
ATOM 684 C CA . THR A 1 81 ? -16.650 -4.087 3.468 1.00 91.88 81 THR A CA 1
ATOM 685 C C . THR A 1 81 ? -15.469 -3.656 4.336 1.00 91.88 81 THR A C 1
ATOM 687 O O . THR A 1 81 ? -15.429 -4.033 5.504 1.00 91.88 81 THR A O 1
ATOM 690 N N . GLN A 1 82 ? -14.564 -2.819 3.819 1.00 90.94 82 GLN A N 1
ATOM 691 C CA . GLN A 1 82 ? -13.469 -2.244 4.612 1.00 90.94 82 GLN A CA 1
ATOM 692 C C . GLN A 1 82 ? -14.000 -1.422 5.790 1.00 90.94 82 GLN A C 1
ATOM 694 O O . GLN A 1 82 ? -13.539 -1.600 6.909 1.00 90.94 82 GLN A O 1
ATOM 699 N N . GLY A 1 83 ? -15.017 -0.584 5.570 1.00 92.06 83 GLY A N 1
ATOM 700 C CA . GLY A 1 83 ? -15.640 0.208 6.632 1.00 92.06 83 GLY A CA 1
ATOM 701 C C . GLY A 1 83 ? -16.241 -0.657 7.742 1.00 92.06 83 GLY A C 1
ATOM 702 O O . GLY A 1 83 ? -16.017 -0.387 8.920 1.00 92.06 83 GLY A O 1
ATOM 703 N N . ARG A 1 84 ? -16.940 -1.743 7.382 1.00 92.94 84 ARG A N 1
ATOM 704 C CA . ARG A 1 84 ? -17.465 -2.716 8.358 1.00 92.94 84 ARG A CA 1
ATOM 705 C C . ARG A 1 84 ? -16.351 -3.393 9.156 1.00 92.94 84 ARG A C 1
ATOM 707 O O . ARG A 1 84 ? -16.501 -3.560 10.364 1.00 92.94 84 ARG A O 1
ATOM 714 N N . LEU A 1 85 ? -15.250 -3.757 8.498 1.00 91.31 85 LEU A N 1
ATOM 715 C CA . LEU A 1 85 ? -14.090 -4.364 9.150 1.00 91.31 85 LEU A CA 1
ATOM 716 C C . LEU A 1 85 ? -13.404 -3.381 10.109 1.00 91.31 85 LEU A C 1
ATOM 718 O O . LEU A 1 85 ? -13.173 -3.737 11.260 1.00 91.31 85 LEU A O 1
ATOM 722 N N . CYS A 1 86 ? -13.147 -2.141 9.682 1.00 90.69 86 CYS A N 1
ATOM 723 C CA . CYS A 1 86 ? -12.578 -1.103 10.546 1.00 90.69 86 CYS A CA 1
ATOM 724 C C . CYS A 1 86 ? -13.461 -0.850 11.774 1.00 90.69 86 CYS A C 1
ATOM 726 O O . CYS A 1 86 ? -12.965 -0.871 12.893 1.00 90.69 86 CYS A O 1
ATOM 728 N N . ALA A 1 87 ? -14.780 -0.730 11.591 1.00 91.25 87 ALA A N 1
ATOM 729 C CA . ALA A 1 87 ? -15.707 -0.565 12.709 1.00 91.25 87 ALA A CA 1
ATOM 730 C C . ALA A 1 87 ? -15.708 -1.774 13.666 1.00 91.25 87 ALA A C 1
ATOM 732 O O . ALA A 1 87 ? -15.887 -1.618 14.875 1.00 91.25 87 ALA A O 1
ATOM 733 N N . ALA A 1 88 ? -15.519 -2.992 13.149 1.00 89.00 88 ALA A N 1
ATOM 734 C CA . ALA A 1 88 ? -15.360 -4.179 13.983 1.00 89.00 88 ALA A CA 1
ATOM 735 C C . ALA A 1 88 ? -14.046 -4.141 14.780 1.00 89.00 88 ALA A C 1
ATOM 737 O O . ALA A 1 88 ? -14.070 -4.432 15.977 1.00 89.00 88 ALA A O 1
ATOM 738 N N . TRP A 1 89 ? -12.942 -3.716 14.158 1.00 90.12 89 TRP A N 1
ATOM 739 C CA . TRP A 1 89 ? -11.664 -3.521 14.843 1.00 90.12 89 TRP A CA 1
ATOM 740 C C . TRP A 1 89 ? -11.725 -2.441 15.921 1.00 90.12 89 TRP A C 1
ATOM 742 O O . TRP A 1 89 ? -11.233 -2.674 17.022 1.00 90.12 89 TRP A O 1
ATOM 752 N N . ASP A 1 90 ? -12.410 -1.326 15.671 1.00 89.62 90 ASP A N 1
ATOM 753 C CA . ASP A 1 90 ? -12.608 -0.273 16.673 1.00 89.62 90 ASP A CA 1
ATOM 754 C C . ASP A 1 90 ? -13.377 -0.788 17.898 1.00 89.62 90 ASP A C 1
ATOM 756 O O . ASP A 1 90 ? -13.063 -0.433 19.036 1.00 89.62 90 ASP A O 1
ATOM 760 N N . ARG A 1 91 ? -14.385 -1.649 17.692 1.00 88.44 91 ARG A N 1
ATOM 761 C CA . ARG A 1 91 ? -15.122 -2.291 18.796 1.00 88.44 91 ARG A CA 1
ATOM 762 C C . ARG A 1 91 ? -14.246 -3.265 19.580 1.00 88.44 91 ARG A C 1
ATOM 764 O O . ARG A 1 91 ? -14.329 -3.282 20.809 1.00 88.44 91 ARG A O 1
ATOM 771 N N . TYR A 1 92 ? -13.419 -4.040 18.880 1.00 84.81 92 TYR A N 1
ATOM 772 C CA . TYR A 1 92 ? -12.458 -4.957 19.490 1.00 84.81 92 TYR A CA 1
ATOM 773 C C . TYR A 1 92 ? -11.430 -4.201 20.347 1.00 84.81 92 TYR A C 1
ATOM 775 O O . TYR A 1 92 ? -11.275 -4.509 21.527 1.00 84.81 92 TYR A O 1
ATOM 783 N N . GLY A 1 93 ? -10.798 -3.158 19.797 1.00 84.88 93 GLY A N 1
ATOM 784 C CA . GLY A 1 93 ? -9.785 -2.356 20.493 1.00 84.88 93 GLY A CA 1
ATOM 785 C C . GLY A 1 93 ? -10.325 -1.626 21.726 1.00 84.88 93 GLY A C 1
ATOM 786 O O . GLY A 1 93 ? -9.638 -1.520 22.738 1.00 84.88 93 GLY A O 1
ATOM 787 N N . LYS A 1 94 ? -11.598 -1.211 21.701 1.00 82.88 94 LYS A N 1
ATOM 788 C CA . LYS A 1 94 ? -12.294 -0.614 22.857 1.00 82.88 94 LYS A CA 1
ATOM 789 C C . LYS A 1 94 ? -12.718 -1.639 23.925 1.00 82.88 94 LYS A C 1
ATOM 791 O O . LYS A 1 94 ? -13.484 -1.285 24.816 1.00 82.88 94 LYS A O 1
ATOM 796 N N . LYS A 1 95 ? -12.270 -2.902 23.833 1.00 68.81 95 LYS A N 1
ATOM 797 C CA . LYS A 1 95 ? -12.651 -4.032 24.708 1.00 68.81 95 LYS A CA 1
ATOM 798 C C . LYS A 1 95 ? -14.166 -4.247 24.828 1.00 68.81 95 LYS A C 1
ATOM 800 O O . LYS A 1 95 ? -14.635 -4.874 25.772 1.00 68.81 95 LYS A O 1
ATOM 805 N N . ARG A 1 96 ? -14.958 -3.783 23.855 1.00 52.94 96 ARG A N 1
ATOM 806 C CA . ARG A 1 96 ? -16.425 -3.900 23.869 1.00 52.94 96 ARG A CA 1
ATOM 807 C C . ARG A 1 96 ? -16.890 -5.203 23.225 1.00 52.94 96 ARG A C 1
ATOM 809 O O . ARG A 1 96 ? -17.815 -5.210 22.412 1.00 52.94 96 ARG A O 1
ATOM 816 N N . LEU A 1 97 ? -16.235 -6.303 23.574 1.00 54.16 97 LEU A N 1
ATOM 817 C CA . LEU A 1 97 ? -16.834 -7.619 23.433 1.00 54.16 97 LEU A CA 1
ATOM 818 C C . LEU A 1 97 ? -17.582 -7.849 24.735 1.00 54.16 97 LEU A C 1
ATOM 820 O O . LEU A 1 97 ? -17.007 -8.299 25.719 1.00 54.16 97 LEU A O 1
ATOM 824 N N . VAL A 1 98 ? -18.856 -7.449 24.743 1.00 45.88 98 VAL A N 1
ATOM 825 C CA . VAL A 1 98 ? -19.795 -7.934 25.750 1.00 45.88 98 VAL A CA 1
ATOM 826 C C . VAL A 1 98 ? -19.633 -9.450 25.717 1.00 45.88 98 VAL A C 1
ATOM 828 O O . VAL A 1 98 ? -19.837 -10.053 24.660 1.00 45.88 98 VAL A O 1
ATOM 831 N N . GLN A 1 99 ? -19.140 -10.038 26.808 1.00 44.03 99 GLN A N 1
ATOM 832 C CA . GLN A 1 99 ? -19.195 -11.478 26.988 1.00 44.03 99 GLN A CA 1
ATOM 833 C C . GLN A 1 99 ? -20.677 -11.825 26.926 1.00 44.03 99 GLN A C 1
ATOM 835 O O . GLN A 1 99 ? -21.408 -11.633 27.891 1.00 44.03 99 GLN A O 1
ATOM 840 N N . VAL A 1 100 ? -21.148 -12.251 25.758 1.00 45.50 100 VAL A N 1
ATOM 841 C CA . VAL A 1 100 ? -22.385 -13.010 25.691 1.00 45.50 100 VAL A CA 1
ATOM 842 C C . VAL A 1 100 ? -21.982 -14.378 26.212 1.00 45.50 100 VAL A C 1
ATOM 844 O O . VAL A 1 100 ? -21.456 -15.213 25.476 1.00 45.50 100 VAL A O 1
ATOM 847 N N . SER A 1 101 ? -22.070 -14.510 27.531 1.00 37.72 101 SER A N 1
ATOM 848 C CA . SER A 1 101 ? -22.019 -15.784 28.224 1.00 37.72 101 SER A CA 1
ATOM 849 C C . SER A 1 101 ? -23.197 -16.613 27.717 1.00 37.72 101 SER A C 1
ATOM 851 O O . SER A 1 101 ? -24.326 -16.121 27.715 1.00 37.72 101 SER A O 1
ATOM 853 N N . PHE A 1 102 ? -22.909 -17.815 27.224 1.00 40.53 102 PHE A N 1
ATOM 854 C CA . PHE A 1 102 ? -23.913 -18.870 27.122 1.00 40.53 102 PHE A CA 1
ATOM 855 C C . PHE A 1 102 ? -24.155 -19.458 28.509 1.00 40.53 102 PHE A C 1
ATOM 857 O O . PHE A 1 102 ? -23.178 -19.477 29.297 1.00 40.53 102 PHE A O 1
#

Secondary structure (DSSP, 8-state):
-TT--SSS-HHHHS-TTSPPP-HHHHHHHHHHHHHHTTSS---HHHHHHHHHHHHHHHHHHHHHHHTT-------HHHHHHHHHHHHHHHHHHTT-------

Solvent-accessible surface area (backbone atoms only — not comparable to full-atom values): 6448 Å² total; per-residue (Å²): 114,92,77,73,46,94,88,54,57,56,65,77,82,47,68,62,95,48,84,86,81,55,71,66,62,56,51,53,52,50,52,53,51,46,62,72,61,65,69,80,86,74,51,70,69,58,48,51,51,53,53,52,56,57,55,62,46,49,64,55,52,52,50,32,41,74,70,68,75,48,76,86,88,68,54,73,69,55,49,52,52,52,50,54,49,51,56,51,45,55,37,54,76,68,64,62,66,76,80,79,75,128

Sequence (102 aa):
MWLTNNVWAVENWSVYGRSVRTNNDVEGWHNRLNRRAKKGNLSFYLLITLLFDEAKEVPMQCKLIREKKLHRHQSRRTRATQGRLCAAWDRYGKKRLVQVSF

Mean predicted aligned error: 8.24 Å

pLDDT: mean 84.49, std 12.35, range [37.72, 96.38]